Protein AF-A0A9P1D9M1-F1 (afdb_monomer_lite)

Radius of gyration: 28.75 Å; chains: 1; bounding box: 62×79×64 Å

Secondary structure (DSSP, 8-state):
-----------------------------------------------------HHHHHHHHHTT---B-SSTTTT--TTGGG-SSBSSS-HHHHHHHHHHHHHHHHHHHHHHHHHHHS------------

Sequence (130 aa):
MAIQMSPYLMSAFQAKSPAKDSAMDTLTEKSDNSGKTQQPISRGPQAEKLPLPGFVKRELHEQGRCEPCLFKYNAGCWYGDECRYCHLCTQEQVRRKQSRRFYQERALRKEKKLNQAQGPGIQSNFKVWL

Organism: NCBI:txid2562237

Structure (mmCIF, N/CA/C/O backbone):
data_AF-A0A9P1D9M1-F1
#
_entry.id   AF-A0A9P1D9M1-F1
#
loop_
_atom_site.group_PDB
_atom_site.id
_atom_site.type_symbol
_atom_site.label_atom_id
_atom_site.label_alt_id
_atom_site.label_comp_id
_atom_site.label_asym_id
_atom_site.label_entity_id
_atom_site.label_seq_id
_atom_site.pdbx_PDB_ins_code
_atom_site.Cartn_x
_atom_site.Cartn_y
_atom_site.Cartn_z
_atom_site.occupancy
_atom_site.B_iso_or_equiv
_atom_site.auth_seq_id
_atom_site.auth_comp_id
_atom_site.auth_asym_id
_atom_site.auth_atom_id
_atom_site.pdbx_PDB_model_num
ATOM 1 N N . MET A 1 1 ? -5.858 39.252 44.481 1.00 52.97 1 MET A N 1
ATOM 2 C CA . MET A 1 1 ? -5.950 37.852 44.947 1.00 52.97 1 MET A CA 1
ATOM 3 C C . MET A 1 1 ? -4.754 37.103 44.397 1.00 52.97 1 MET A C 1
ATOM 5 O O . MET A 1 1 ? -4.422 37.286 43.233 1.00 52.97 1 MET A O 1
ATOM 9 N N . ALA A 1 2 ? -4.045 36.413 45.282 1.00 45.06 2 ALA A N 1
ATOM 10 C CA . ALA A 1 2 ? -2.746 35.817 45.033 1.00 45.06 2 ALA A CA 1
ATOM 11 C C . ALA A 1 2 ? -2.806 34.595 44.101 1.00 45.06 2 ALA A C 1
ATOM 13 O O . ALA A 1 2 ? -3.786 33.859 44.061 1.00 45.06 2 ALA A O 1
ATOM 14 N N . ILE A 1 3 ? -1.695 34.450 43.384 1.00 52.41 3 ILE A N 1
ATOM 15 C CA . ILE A 1 3 ? -1.106 33.289 42.712 1.00 52.41 3 ILE A CA 1
ATOM 16 C C . ILE A 1 3 ? -1.607 31.933 43.233 1.00 52.41 3 ILE A C 1
ATOM 18 O O . ILE A 1 3 ? -1.498 31.668 44.426 1.00 52.41 3 ILE A O 1
ATOM 22 N N . GLN A 1 4 ? -1.971 31.032 42.315 1.00 51.97 4 GLN A N 1
ATOM 23 C CA . GLN A 1 4 ? -1.387 29.686 42.274 1.00 51.97 4 GLN A CA 1
ATOM 24 C C . GLN A 1 4 ? -1.566 29.050 40.889 1.00 51.97 4 GLN A C 1
ATOM 26 O O . GLN A 1 4 ? -2.656 28.699 40.451 1.00 51.97 4 GLN A O 1
ATOM 31 N N . MET A 1 5 ? -0.436 28.963 40.191 1.00 51.25 5 MET A N 1
ATOM 32 C CA . MET A 1 5 ? -0.191 28.048 39.084 1.00 51.25 5 MET A CA 1
ATOM 33 C C . MET A 1 5 ? -0.003 26.623 39.616 1.00 51.25 5 MET A C 1
ATOM 35 O O . MET A 1 5 ? 0.328 26.440 40.789 1.00 51.25 5 MET A O 1
ATOM 39 N N . SER A 1 6 ? 0.000 25.685 38.661 1.00 54.41 6 SER A N 1
ATOM 40 C CA . SER A 1 6 ? 0.779 24.433 38.647 1.00 54.41 6 SER A CA 1
ATOM 41 C C . SER A 1 6 ? -0.001 23.159 39.012 1.00 54.41 6 SER A C 1
ATOM 43 O O . SER A 1 6 ? -1.028 23.232 39.678 1.00 54.41 6 SER A O 1
ATOM 45 N N . PRO A 1 7 ? 0.524 21.953 38.725 1.00 58.22 7 PRO A N 1
ATOM 46 C CA . PRO A 1 7 ? 1.351 21.509 37.591 1.00 58.22 7 PRO A CA 1
ATOM 47 C C . PRO A 1 7 ? 0.871 20.140 37.069 1.00 58.22 7 PRO A C 1
ATOM 49 O O . PRO A 1 7 ? 0.897 19.155 37.805 1.00 58.22 7 PRO A O 1
ATOM 52 N N . TYR A 1 8 ? 0.576 19.997 35.776 1.00 55.47 8 TYR A N 1
ATOM 53 C CA . TYR A 1 8 ? 0.619 18.666 35.154 1.00 55.47 8 TYR A CA 1
ATOM 54 C C . TYR A 1 8 ? 2.039 18.414 34.635 1.00 55.47 8 TYR A C 1
ATOM 56 O O . TYR A 1 8 ? 2.321 18.529 33.444 1.00 55.47 8 TYR A O 1
ATOM 64 N N . LEU A 1 9 ? 2.962 18.148 35.561 1.00 60.88 9 LEU A N 1
ATOM 65 C CA . LEU A 1 9 ? 4.323 17.707 35.271 1.00 60.88 9 LEU A CA 1
ATOM 66 C C . LEU A 1 9 ? 4.697 16.537 36.188 1.00 60.88 9 LEU A C 1
ATOM 68 O O . LEU A 1 9 ? 4.743 16.679 37.401 1.00 60.88 9 LEU A O 1
ATOM 72 N N . MET A 1 10 ? 5.031 15.425 35.530 1.00 49.53 10 MET A N 1
ATOM 73 C CA . MET A 1 10 ? 6.156 14.531 35.830 1.00 49.53 10 MET A CA 1
ATOM 74 C C . MET A 1 10 ? 6.222 13.845 37.210 1.00 49.53 10 MET A C 1
ATOM 76 O O . MET A 1 10 ? 6.670 14.421 38.194 1.00 49.53 10 MET A O 1
ATOM 80 N N . SER A 1 11 ? 6.014 12.527 37.210 1.00 57.59 11 SER A N 1
ATOM 81 C CA . SER A 1 11 ? 6.828 11.577 37.990 1.00 57.59 11 SER A CA 1
ATOM 82 C C . SER A 1 11 ? 6.833 10.231 37.243 1.00 57.59 11 SER A C 1
ATOM 84 O O . SER A 1 11 ? 5.791 9.660 36.944 1.00 57.59 11 SER A O 1
ATOM 86 N N . ALA A 1 12 ? 7.925 9.872 36.570 1.00 56.00 12 ALA A N 1
ATOM 87 C CA . ALA A 1 12 ? 9.142 9.248 37.095 1.00 56.00 12 ALA A CA 1
ATOM 88 C C . ALA A 1 12 ? 8.931 7.789 37.549 1.00 56.00 12 ALA A C 1
ATOM 90 O O . ALA A 1 12 ? 8.367 7.508 38.599 1.00 56.00 12 ALA A O 1
ATOM 91 N N . PHE A 1 13 ? 9.414 6.884 36.689 1.00 48.38 13 PHE A N 1
ATOM 92 C CA . PHE A 1 13 ? 10.115 5.634 36.989 1.00 48.38 13 PHE A CA 1
ATOM 93 C C . PHE A 1 13 ? 10.320 5.294 38.473 1.00 48.38 13 PHE A C 1
ATOM 95 O O . PHE A 1 13 ? 11.058 6.001 39.141 1.00 48.38 13 PHE A O 1
ATOM 102 N N . GLN A 1 14 ? 9.900 4.100 38.905 1.00 56.66 14 GLN A N 1
ATOM 103 C CA . GLN A 1 14 ? 10.750 3.264 39.762 1.00 56.66 14 GLN A CA 1
ATOM 104 C C . GLN A 1 14 ? 10.408 1.773 39.608 1.00 56.66 14 GLN A C 1
ATOM 106 O O . GLN A 1 14 ? 9.258 1.353 39.692 1.00 56.66 14 GLN A O 1
ATOM 111 N N . ALA A 1 15 ? 11.450 0.990 39.341 1.00 53.78 15 ALA A N 1
ATOM 112 C CA . ALA A 1 15 ? 11.434 -0.442 39.089 1.00 53.78 15 ALA A CA 1
ATOM 113 C C . ALA A 1 15 ? 11.313 -1.277 40.375 1.00 53.78 15 ALA A C 1
ATOM 115 O O . ALA A 1 15 ? 11.883 -0.914 41.405 1.00 53.78 15 ALA A O 1
ATOM 116 N N . LYS A 1 16 ? 10.713 -2.471 40.273 1.00 54.16 16 LYS A N 1
ATOM 117 C CA . LYS A 1 16 ? 11.057 -3.600 41.150 1.00 54.16 16 LYS A CA 1
ATOM 118 C C . LYS A 1 16 ? 10.757 -4.949 40.482 1.00 54.16 16 LYS A C 1
ATOM 120 O O . LYS A 1 16 ? 9.603 -5.324 40.317 1.00 54.16 16 LYS A O 1
ATOM 125 N N . SER A 1 17 ? 11.820 -5.674 40.138 1.00 51.38 17 SER A N 1
ATOM 126 C CA . SER A 1 17 ? 11.810 -7.129 39.914 1.00 51.38 17 SER A CA 1
ATOM 127 C C . SER A 1 17 ? 11.993 -7.868 41.248 1.00 51.38 17 SER A C 1
ATOM 129 O O . SER A 1 17 ? 12.646 -7.334 42.151 1.00 51.38 17 SER A O 1
ATOM 131 N N . PRO A 1 18 ? 11.456 -9.092 41.374 1.00 55.06 18 PRO A N 1
ATOM 132 C CA . PRO A 1 18 ? 12.305 -10.279 41.600 1.00 55.06 18 PRO A CA 1
ATOM 133 C C . PRO A 1 18 ? 11.847 -11.479 40.733 1.00 55.06 18 PRO A C 1
ATOM 135 O O . PRO A 1 18 ? 10.661 -11.679 40.513 1.00 55.06 18 PRO A O 1
ATOM 138 N N . ALA A 1 19 ? 12.743 -12.116 39.973 1.00 50.72 19 ALA A N 1
ATOM 139 C CA . ALA A 1 19 ? 13.514 -13.324 40.312 1.00 50.72 19 ALA A CA 1
ATOM 140 C C . ALA A 1 19 ? 12.645 -14.597 40.502 1.00 50.72 19 ALA A C 1
ATOM 142 O O . ALA A 1 19 ? 11.927 -14.693 41.482 1.00 50.72 19 ALA A O 1
ATOM 143 N N . LYS A 1 20 ? 12.506 -15.438 39.461 1.00 51.19 20 LYS A N 1
ATOM 144 C CA . LYS A 1 20 ? 13.125 -16.776 39.253 1.00 51.19 20 LYS A CA 1
ATOM 145 C C . LYS A 1 20 ? 12.905 -17.788 40.387 1.00 51.19 20 LYS A C 1
ATOM 147 O O . LYS A 1 20 ? 13.638 -17.734 41.358 1.00 51.19 20 LYS A O 1
ATOM 152 N N . ASP A 1 21 ? 12.035 -18.768 40.134 1.00 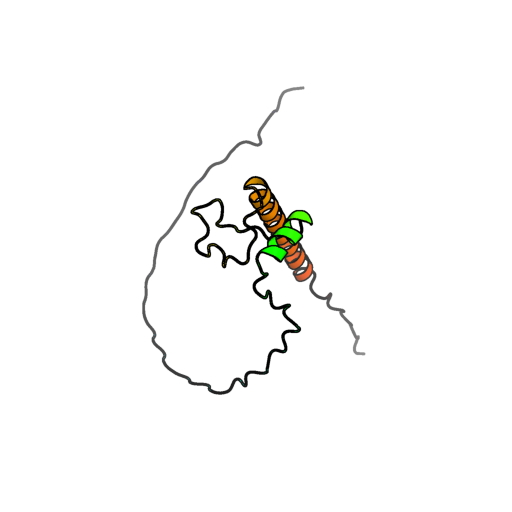51.56 21 ASP A N 1
ATOM 153 C CA . ASP A 1 21 ? 12.140 -20.121 40.687 1.00 51.56 21 ASP A CA 1
ATOM 154 C C . ASP A 1 21 ? 11.856 -21.154 39.587 1.00 51.56 21 ASP A C 1
ATOM 156 O O . ASP A 1 21 ? 10.928 -21.017 38.787 1.00 51.56 21 ASP A O 1
ATOM 160 N N . SER A 1 22 ? 12.730 -22.155 39.545 1.00 45.50 22 SER A N 1
ATOM 161 C CA . SER A 1 22 ? 12.795 -23.266 38.600 1.00 45.50 22 SER A CA 1
ATOM 162 C C . SER A 1 22 ? 12.387 -24.560 39.307 1.00 45.50 22 SER A C 1
ATOM 164 O O . SER A 1 22 ? 12.905 -24.826 40.386 1.00 45.50 22 SER A O 1
ATOM 166 N N . ALA A 1 23 ? 11.549 -25.384 38.675 1.00 50.94 23 ALA A N 1
ATOM 167 C CA . ALA A 1 23 ? 11.430 -26.845 38.856 1.00 50.94 23 ALA A CA 1
ATOM 168 C C . ALA A 1 23 ? 10.435 -27.333 37.780 1.00 50.94 23 ALA A C 1
ATOM 170 O O . ALA A 1 23 ? 9.305 -26.858 37.746 1.00 50.94 23 ALA A O 1
ATOM 171 N N . MET A 1 24 ? 10.853 -27.961 36.680 1.00 43.59 24 MET A N 1
ATOM 172 C CA . MET A 1 24 ? 11.328 -29.340 36.461 1.00 43.59 24 MET A CA 1
ATOM 173 C C . MET A 1 24 ? 10.240 -30.428 36.581 1.00 43.59 24 MET A C 1
ATOM 175 O O . MET A 1 24 ? 9.666 -30.644 37.642 1.00 43.59 24 MET A O 1
ATOM 179 N N . ASP A 1 25 ? 10.031 -31.072 35.427 1.00 48.47 25 ASP A N 1
ATOM 180 C CA . ASP A 1 25 ? 9.513 -32.408 35.116 1.00 48.47 25 ASP A CA 1
ATOM 181 C C . ASP A 1 25 ? 8.129 -32.860 35.590 1.00 48.47 25 ASP A C 1
ATOM 183 O O . ASP A 1 25 ? 7.926 -33.241 36.735 1.00 48.47 25 ASP A O 1
ATOM 187 N N . THR A 1 26 ? 7.224 -33.063 34.621 1.00 45.28 26 THR A N 1
ATOM 188 C CA . THR A 1 26 ? 6.538 -34.361 34.493 1.00 45.28 26 THR A CA 1
ATOM 189 C C . THR A 1 26 ? 6.158 -34.623 33.033 1.00 45.28 26 THR A C 1
ATOM 191 O O . THR A 1 26 ? 5.232 -34.028 32.482 1.00 45.28 26 THR A O 1
ATOM 194 N N . LEU A 1 27 ? 6.880 -35.557 32.414 1.00 52.75 27 LEU A N 1
ATOM 195 C CA . LEU A 1 27 ? 6.444 -36.303 31.239 1.00 52.75 27 LEU A CA 1
ATOM 196 C C . LEU A 1 27 ? 5.190 -37.107 31.602 1.00 52.75 27 LEU A C 1
ATOM 198 O O . LEU A 1 27 ? 5.240 -37.971 32.472 1.00 52.75 27 LEU A O 1
ATOM 202 N N . THR A 1 28 ? 4.081 -36.865 30.909 1.00 51.88 28 THR A N 1
ATOM 203 C CA . THR A 1 28 ? 3.016 -37.865 30.765 1.00 51.88 28 THR A CA 1
ATOM 204 C C . THR A 1 28 ? 2.701 -38.031 29.288 1.00 51.88 28 THR A C 1
ATOM 206 O O . THR A 1 28 ? 2.149 -37.159 28.621 1.00 51.88 28 THR A O 1
ATOM 209 N N . GLU A 1 29 ? 3.154 -39.169 28.776 1.00 46.91 29 GLU A N 1
ATOM 210 C CA . GLU A 1 29 ? 2.838 -39.697 27.463 1.00 46.91 29 GLU A CA 1
ATOM 211 C C . GLU A 1 29 ? 1.404 -40.250 27.405 1.00 46.91 29 GLU A C 1
ATOM 213 O O . GLU A 1 29 ? 0.924 -40.876 28.347 1.00 46.91 29 GLU A O 1
ATOM 218 N N . LYS A 1 30 ? 0.836 -40.122 26.198 1.00 51.00 30 LYS A N 1
ATOM 219 C CA . LYS A 1 30 ? -0.181 -40.967 25.544 1.00 51.00 30 LYS A CA 1
ATOM 220 C C . LYS A 1 30 ? -1.640 -40.846 25.990 1.00 51.00 30 LYS A C 1
ATOM 222 O O . LYS A 1 30 ? -2.079 -41.421 26.977 1.00 51.00 30 LYS A O 1
ATOM 227 N N . SER A 1 31 ? -2.441 -40.303 25.073 1.00 56.41 31 SER A N 1
ATOM 228 C CA . SER A 1 31 ? -3.618 -41.034 24.600 1.00 56.41 31 SER A CA 1
ATOM 229 C C . SER A 1 31 ? -3.957 -40.620 23.169 1.00 56.41 31 SER A C 1
ATOM 231 O O . SER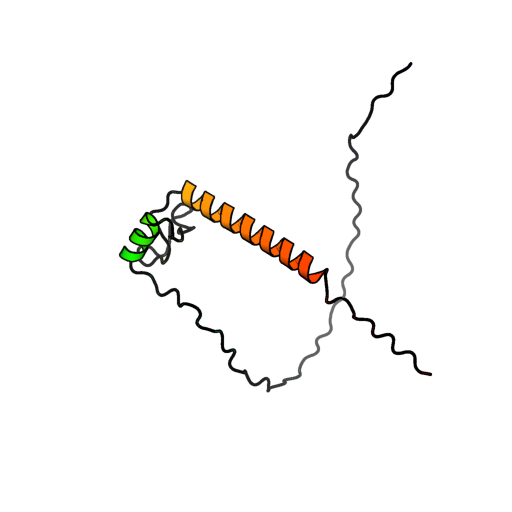 A 1 31 ? -4.360 -39.487 22.899 1.00 56.41 31 SER A O 1
ATOM 233 N N . ASP A 1 32 ? -3.748 -41.565 22.259 1.00 57.03 32 ASP A N 1
ATOM 234 C CA . ASP A 1 32 ? -4.282 -41.571 20.909 1.00 57.03 32 ASP A CA 1
ATOM 235 C C . ASP A 1 32 ? -5.812 -41.542 20.964 1.00 57.03 32 ASP A C 1
ATOM 237 O O . ASP A 1 32 ? -6.446 -42.468 21.468 1.00 57.03 32 ASP A O 1
ATOM 241 N N . ASN A 1 33 ? -6.425 -40.502 20.401 1.00 57.06 33 ASN A N 1
ATOM 242 C CA . ASN A 1 33 ? -7.832 -40.560 20.024 1.00 57.06 33 ASN A CA 1
ATOM 243 C C . ASN A 1 33 ? -7.981 -40.173 18.553 1.00 57.06 33 ASN A C 1
ATOM 245 O O . ASN A 1 33 ? -8.175 -39.013 18.177 1.00 57.06 33 ASN A O 1
ATOM 249 N N . SER A 1 34 ? -7.835 -41.211 17.732 1.00 55.59 34 SER A N 1
ATOM 250 C CA . SER A 1 34 ? -8.358 -41.281 16.376 1.00 55.59 34 SER A CA 1
ATOM 251 C C . SER A 1 34 ? -9.868 -41.071 16.396 1.00 55.59 34 SER A C 1
ATOM 253 O O . SER A 1 34 ? -10.585 -41.819 17.050 1.00 55.59 34 SER A O 1
ATOM 255 N N . GLY A 1 35 ? -10.355 -40.112 15.608 1.00 52.25 35 GLY A N 1
ATOM 256 C CA . GLY A 1 35 ? -11.784 -40.016 15.306 1.00 52.25 35 GLY A CA 1
ATOM 257 C C . GLY A 1 35 ? -12.389 -38.628 15.445 1.00 52.25 35 GLY A C 1
ATOM 258 O O . GLY A 1 35 ? -13.448 -38.476 16.046 1.00 52.25 35 GLY A O 1
ATOM 259 N N . LYS A 1 36 ? -11.782 -37.601 14.840 1.00 45.69 36 LYS A N 1
ATOM 260 C CA . LYS A 1 36 ? -12.551 -36.416 14.440 1.00 45.69 36 LYS A CA 1
ATOM 261 C C . LYS A 1 36 ? -12.660 -36.402 12.928 1.00 45.69 36 LYS A C 1
ATOM 263 O O . LYS A 1 36 ? -11.830 -35.829 12.228 1.00 45.69 36 LYS A O 1
ATOM 268 N N . THR A 1 37 ? -13.687 -37.113 12.463 1.00 41.66 37 THR A N 1
ATOM 269 C CA . THR A 1 37 ? -14.303 -36.994 11.144 1.00 41.66 37 THR A CA 1
ATOM 270 C C . THR A 1 37 ? -14.215 -35.547 10.692 1.00 41.66 37 THR A C 1
ATOM 272 O O . THR A 1 37 ? -14.864 -34.661 11.252 1.00 41.66 37 THR A O 1
ATOM 275 N N . GLN A 1 38 ? -13.343 -35.311 9.717 1.00 56.00 38 GLN A N 1
ATOM 276 C CA . GLN A 1 38 ? -13.206 -34.026 9.064 1.00 56.00 38 GLN A CA 1
ATOM 277 C C . GLN A 1 38 ? -14.501 -33.800 8.289 1.00 56.00 38 GLN A C 1
ATOM 279 O O . GLN A 1 38 ? -14.674 -34.279 7.172 1.00 56.00 38 GLN A O 1
ATOM 284 N N . GLN A 1 39 ? -15.450 -33.118 8.924 1.00 51.31 39 GLN A N 1
ATOM 285 C CA . GLN A 1 39 ? -16.562 -32.517 8.209 1.00 51.31 39 GLN A CA 1
ATOM 286 C C . GLN A 1 39 ? -15.965 -31.605 7.126 1.00 51.31 39 GLN A C 1
ATOM 288 O O . GLN A 1 39 ? -15.082 -30.796 7.440 1.00 51.31 39 GLN A O 1
ATOM 293 N N . PRO A 1 40 ? -16.401 -31.717 5.862 1.00 48.09 40 PRO A N 1
ATOM 294 C CA . PRO A 1 40 ? -15.951 -30.819 4.819 1.00 48.09 40 PRO A CA 1
ATOM 295 C C . PRO A 1 40 ? -16.453 -29.421 5.175 1.00 48.09 40 PRO A C 1
ATOM 297 O O . PRO A 1 40 ? -17.646 -29.129 5.122 1.00 48.09 40 PRO A O 1
ATOM 300 N N . ILE A 1 41 ? -15.529 -28.554 5.584 1.00 54.94 41 ILE A N 1
ATOM 301 C CA . ILE A 1 41 ? -15.792 -27.132 5.768 1.00 54.94 41 ILE A CA 1
ATOM 302 C C . ILE A 1 41 ? -16.066 -26.592 4.366 1.00 54.94 41 ILE A C 1
ATOM 304 O O . ILE A 1 41 ? -15.131 -26.284 3.625 1.00 54.94 41 ILE A O 1
ATOM 308 N N . SER A 1 42 ? -17.342 -26.503 3.994 1.00 55.34 42 SER A N 1
ATOM 309 C CA . SER A 1 42 ? -17.816 -25.803 2.805 1.00 55.34 42 SER A CA 1
ATOM 310 C C . SER A 1 42 ? -17.524 -24.313 2.979 1.00 55.34 42 SER A C 1
ATOM 312 O O . SER A 1 42 ? -18.383 -23.511 3.350 1.00 55.34 42 SER A O 1
ATOM 314 N N . ARG A 1 43 ? -16.262 -23.933 2.772 1.00 56.75 43 ARG A N 1
ATOM 315 C CA . ARG A 1 43 ? -15.884 -22.544 2.554 1.00 56.75 43 ARG A CA 1
ATOM 316 C C . ARG A 1 43 ? -16.549 -22.184 1.232 1.00 56.75 43 ARG A C 1
ATOM 318 O O . ARG A 1 43 ? -16.206 -22.768 0.208 1.00 56.75 43 ARG A O 1
ATOM 325 N N . GLY A 1 44 ? -17.529 -21.279 1.282 1.00 55.72 44 GLY A N 1
ATOM 326 C CA . GLY A 1 44 ? -18.120 -20.681 0.083 1.00 55.72 44 GLY A CA 1
ATOM 327 C C . GLY A 1 44 ? -17.028 -20.186 -0.873 1.00 55.72 44 GLY A C 1
ATOM 328 O O . GLY A 1 44 ? -15.878 -20.077 -0.438 1.00 55.72 44 GLY A O 1
ATOM 329 N N . PRO A 1 45 ? -17.356 -19.903 -2.147 1.00 51.38 45 PRO A N 1
ATOM 330 C CA . PRO A 1 45 ? -16.375 -19.688 -3.204 1.00 51.38 45 PRO A CA 1
ATOM 331 C C . PRO A 1 45 ? -15.360 -18.633 -2.764 1.00 51.38 45 PRO A C 1
ATOM 333 O O . PRO A 1 45 ? -15.616 -17.429 -2.790 1.00 51.38 45 PRO A O 1
ATOM 336 N N . GLN A 1 46 ? -14.201 -19.104 -2.302 1.00 51.44 46 GLN A N 1
ATOM 337 C CA . GLN A 1 46 ? -13.020 -18.282 -2.167 1.00 51.44 46 GLN A CA 1
ATOM 338 C C . GLN A 1 46 ? -12.732 -17.930 -3.611 1.00 51.44 46 GLN A C 1
ATOM 340 O O . GLN A 1 46 ? -12.393 -18.826 -4.376 1.00 51.44 46 GLN A O 1
ATOM 345 N N . ALA A 1 47 ? -12.992 -16.685 -4.012 1.00 61.16 47 ALA A N 1
ATOM 346 C CA . ALA A 1 47 ? -12.614 -16.215 -5.330 1.00 61.16 47 ALA A CA 1
ATOM 347 C C . ALA A 1 47 ? -11.123 -16.516 -5.465 1.00 61.16 47 ALA A C 1
ATOM 349 O O . ALA A 1 47 ? -10.294 -15.849 -4.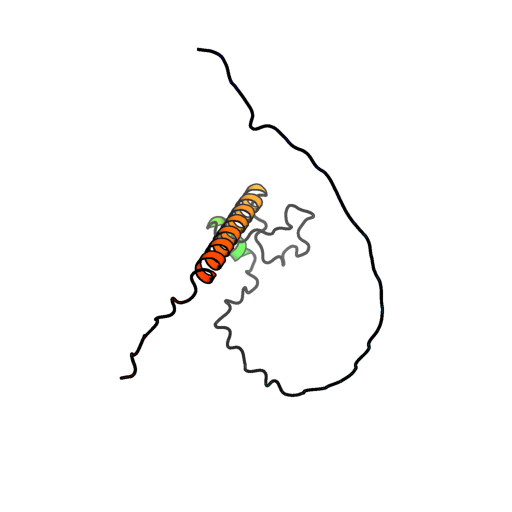836 1.00 61.16 47 ALA A O 1
ATOM 350 N N . GLU A 1 48 ? -10.801 -17.601 -6.168 1.00 52.81 48 GLU A N 1
ATOM 351 C CA . GLU A 1 48 ? -9.435 -18.034 -6.342 1.00 52.81 48 GLU A CA 1
ATOM 352 C C . GLU A 1 48 ? -8.743 -16.852 -6.999 1.00 52.81 48 GLU A C 1
ATOM 354 O O . GLU A 1 48 ? -9.102 -16.433 -8.102 1.00 52.81 48 GLU A O 1
ATOM 359 N N . LYS A 1 49 ? -7.795 -16.239 -6.281 1.00 57.69 49 LYS A N 1
ATOM 360 C CA . LYS A 1 49 ? -6.877 -15.257 -6.857 1.00 57.69 49 LYS A CA 1
ATOM 361 C C . LYS A 1 49 ? -5.959 -16.031 -7.803 1.00 57.69 49 LYS A C 1
ATOM 363 O O . LYS A 1 49 ? -4.788 -16.269 -7.495 1.00 57.69 49 LYS A O 1
ATOM 368 N N . LEU A 1 50 ? -6.527 -16.472 -8.923 1.00 55.28 50 LEU A N 1
ATOM 369 C CA . LEU A 1 50 ? -5.813 -16.999 -10.067 1.00 55.28 50 LEU A CA 1
ATOM 370 C C . LEU A 1 50 ? -4.753 -15.956 -10.439 1.00 55.28 50 LEU A C 1
ATOM 372 O O . LEU A 1 50 ? -5.030 -14.752 -10.354 1.00 55.28 50 LEU A O 1
ATOM 376 N N . PRO A 1 51 ? -3.518 -16.382 -10.753 1.00 55.75 51 PRO A N 1
ATOM 377 C CA . PRO A 1 51 ? -2.439 -15.468 -11.086 1.00 55.75 51 PRO A CA 1
ATOM 378 C C . PRO A 1 51 ? -2.888 -14.610 -12.263 1.00 55.75 51 PRO A C 1
ATOM 380 O O . PRO A 1 51 ? -3.026 -15.087 -13.385 1.00 55.75 51 PRO A O 1
ATOM 383 N N . LEU A 1 52 ? -3.176 -13.342 -11.975 1.00 61.69 52 LEU A N 1
ATOM 384 C CA . LEU A 1 52 ? -3.645 -12.415 -12.983 1.00 61.69 52 LEU A CA 1
ATOM 385 C C . LEU A 1 52 ? -2.513 -12.235 -13.999 1.00 61.69 52 LEU A C 1
ATOM 387 O O . LEU A 1 52 ? -1.415 -11.821 -13.600 1.00 61.69 52 LEU A O 1
ATOM 391 N N . PRO A 1 53 ? -2.734 -12.555 -15.284 1.00 68.25 53 PRO A N 1
ATOM 392 C CA . PRO A 1 53 ? -1.720 -12.335 -16.300 1.00 68.25 53 PRO A CA 1
ATOM 393 C C . PRO A 1 53 ? -1.341 -10.847 -16.340 1.00 68.25 53 PRO A C 1
ATOM 395 O O . PRO A 1 53 ? -2.117 -9.976 -15.936 1.00 68.25 53 PRO 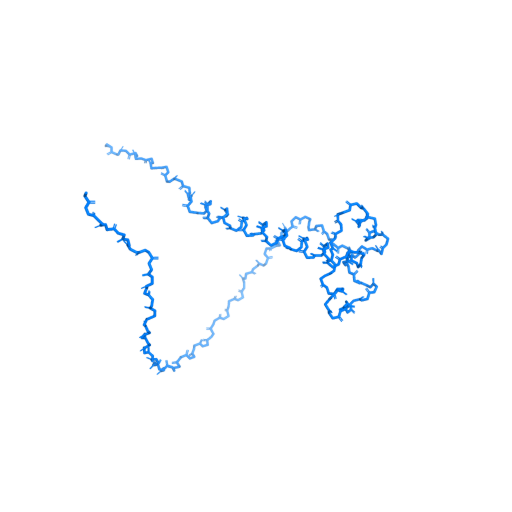A O 1
ATOM 398 N N . GLY A 1 54 ? -0.112 -10.541 -16.771 1.00 70.88 54 GLY A N 1
ATOM 399 C CA . GLY A 1 54 ? 0.486 -9.203 -16.640 1.00 70.88 54 GLY A CA 1
ATOM 400 C C . GLY A 1 54 ? -0.393 -8.049 -17.144 1.00 70.88 54 GLY A C 1
ATOM 401 O O . GLY A 1 54 ? -0.397 -6.980 -16.533 1.00 70.88 54 GLY A O 1
ATOM 402 N N . PHE A 1 55 ? -1.196 -8.283 -18.189 1.00 71.62 55 PHE A N 1
ATOM 403 C CA . PHE A 1 55 ? -2.135 -7.301 -18.741 1.00 71.62 55 PHE A CA 1
ATOM 404 C C . PHE A 1 55 ? -3.234 -6.890 -17.748 1.00 71.62 55 PHE A C 1
ATOM 406 O O . PHE A 1 55 ? -3.498 -5.700 -17.589 1.00 71.62 55 PHE A O 1
ATOM 413 N N . VAL A 1 56 ? -3.790 -7.833 -16.981 1.00 82.00 56 VAL A N 1
ATOM 414 C CA . VAL A 1 56 ? -4.829 -7.533 -15.980 1.00 82.00 56 VAL A CA 1
ATOM 415 C C . VAL A 1 56 ? -4.258 -6.697 -14.832 1.00 82.00 56 VAL A C 1
ATOM 417 O O . VAL A 1 56 ? -4.944 -5.844 -14.270 1.00 82.00 56 VAL A O 1
ATOM 420 N N . LYS A 1 57 ? -2.973 -6.879 -14.491 1.00 84.56 57 LYS A N 1
ATOM 421 C CA . LYS A 1 57 ? -2.299 -6.052 -13.471 1.00 84.56 57 LYS A CA 1
ATOM 422 C C . LYS A 1 57 ? -2.234 -4.583 -13.900 1.00 84.56 57 LYS A C 1
ATOM 424 O O . LYS A 1 57 ? -2.403 -3.705 -13.052 1.00 84.56 57 LYS A O 1
ATOM 429 N N . ARG A 1 58 ? -1.981 -4.326 -15.192 1.00 87.56 58 ARG A N 1
ATOM 430 C CA . ARG A 1 58 ? -1.945 -2.977 -15.773 1.00 87.56 58 ARG A CA 1
ATOM 431 C C . ARG A 1 58 ? -3.329 -2.343 -15.782 1.00 87.56 58 ARG A C 1
ATOM 433 O O . ARG A 1 58 ? -3.479 -1.254 -15.245 1.00 87.56 58 ARG A O 1
ATOM 440 N N . GLU A 1 59 ? -4.331 -3.055 -16.279 1.00 91.44 59 GLU A N 1
ATOM 441 C CA . GLU A 1 59 ? -5.707 -2.556 -16.316 1.00 91.44 59 GLU A CA 1
ATOM 442 C C . GLU A 1 59 ? -6.225 -2.212 -14.906 1.00 91.44 59 GLU A C 1
ATOM 444 O O . GLU A 1 59 ? -6.719 -1.115 -14.651 1.00 91.44 59 GLU A O 1
ATOM 449 N N . LEU A 1 60 ? -6.013 -3.100 -13.928 1.00 91.50 60 LEU A N 1
ATOM 450 C CA . LEU A 1 60 ? -6.353 -2.820 -12.529 1.00 91.50 60 LEU A CA 1
ATOM 451 C C . LEU A 1 60 ? -5.561 -1.640 -11.955 1.00 91.50 60 LEU A C 1
ATOM 453 O O . LEU A 1 60 ? -6.033 -0.976 -11.029 1.00 91.50 60 LEU A O 1
ATOM 457 N N . HIS A 1 61 ? -4.336 -1.406 -12.426 1.00 94.56 61 HIS A N 1
ATOM 458 C CA . HIS A 1 61 ? -3.540 -0.263 -11.998 1.00 94.56 61 HIS A CA 1
ATOM 459 C C . HIS A 1 61 ? -4.126 1.046 -12.516 1.00 94.56 61 HIS A C 1
ATOM 461 O O . HIS A 1 61 ? -4.340 1.949 -11.709 1.00 94.56 61 HIS A O 1
ATOM 467 N N . GLU A 1 62 ? -4.463 1.104 -13.801 1.00 93.62 62 GLU A N 1
ATOM 468 C CA . GLU A 1 62 ? -5.127 2.247 -14.437 1.00 93.62 62 GLU A CA 1
ATOM 469 C C . GLU A 1 62 ? -6.483 2.543 -13.776 1.00 93.62 62 GLU A C 1
ATOM 471 O O . GLU A 1 62 ? -6.795 3.692 -13.477 1.00 93.62 62 GLU A O 1
ATOM 476 N N . GLN A 1 63 ? -7.234 1.502 -13.403 1.00 94.31 63 GLN A N 1
ATOM 477 C CA . GLN A 1 63 ? -8.483 1.625 -12.639 1.00 94.31 63 GLN A CA 1
ATOM 478 C C . GLN A 1 63 ? -8.275 1.975 -11.150 1.00 94.31 63 GLN A C 1
ATOM 480 O O . GLN A 1 63 ? -9.239 2.113 -10.397 1.00 94.31 63 GLN A O 1
ATOM 485 N N . GLY A 1 64 ? -7.033 2.023 -10.655 1.00 91.75 64 GLY A N 1
ATOM 486 C CA . GLY A 1 64 ? -6.711 2.227 -9.236 1.00 91.75 64 GLY A CA 1
ATOM 487 C C . GLY A 1 64 ? -7.039 1.040 -8.311 1.00 91.75 64 GLY A C 1
ATOM 488 O O . GLY A 1 64 ? -6.706 1.072 -7.118 1.00 91.75 64 GLY A O 1
ATOM 489 N N . ARG A 1 65 ? -7.614 -0.041 -8.847 1.00 91.19 65 ARG A N 1
ATOM 490 C CA . ARG A 1 65 ? -8.046 -1.262 -8.139 1.00 91.19 65 ARG A CA 1
ATOM 491 C C . ARG A 1 65 ? -6.931 -2.286 -7.912 1.00 91.19 65 ARG A C 1
ATOM 493 O O . ARG A 1 65 ? -7.158 -3.310 -7.275 1.00 91.19 65 ARG A O 1
ATOM 500 N N . CYS A 1 66 ? -5.724 -2.016 -8.395 1.00 93.44 66 CYS A N 1
ATOM 501 C CA . CYS A 1 66 ? -4.578 -2.903 -8.230 1.00 93.44 66 CYS A CA 1
ATOM 502 C C . CYS A 1 66 ? -4.184 -3.148 -6.764 1.00 93.44 66 CYS A C 1
ATOM 504 O O . CYS A 1 66 ? -4.318 -2.278 -5.891 1.00 93.44 66 CYS A O 1
ATOM 506 N N . GLU A 1 67 ? -3.585 -4.314 -6.524 1.00 92.31 67 GLU A N 1
ATOM 507 C CA . GLU A 1 67 ? -2.875 -4.626 -5.285 1.00 92.31 67 GLU A CA 1
ATOM 508 C C . GLU A 1 67 ? -1.366 -4.438 -5.497 1.00 92.31 67 GLU A C 1
ATOM 510 O O . GLU A 1 67 ? -0.784 -5.165 -6.302 1.00 92.31 67 GLU A O 1
ATOM 515 N N . PRO A 1 68 ? -0.721 -3.459 -4.837 1.00 94.06 68 PRO A N 1
ATOM 516 C CA . PRO A 1 68 ? 0.702 -3.195 -5.029 1.00 94.06 68 PRO A CA 1
ATOM 517 C C . PRO A 1 68 ? 1.574 -4.330 -4.485 1.00 94.06 68 PRO A C 1
ATOM 519 O O . PRO A 1 68 ? 1.279 -4.903 -3.436 1.00 94.06 68 PRO A O 1
ATOM 522 N N . CYS A 1 69 ? 2.685 -4.609 -5.164 1.00 93.62 69 CYS A N 1
ATOM 523 C CA . CYS A 1 69 ? 3.723 -5.492 -4.645 1.00 93.62 69 CYS A CA 1
ATOM 524 C C . CYS A 1 69 ? 4.478 -4.793 -3.516 1.00 93.62 69 CYS A C 1
ATOM 526 O O . CYS A 1 69 ? 5.050 -3.722 -3.721 1.00 93.62 69 CYS A O 1
ATOM 528 N N . LEU A 1 70 ? 4.530 -5.418 -2.340 1.00 92.31 70 LEU A N 1
ATOM 529 C CA . LEU A 1 70 ? 5.245 -4.856 -1.193 1.00 92.31 70 LEU A CA 1
ATOM 530 C C . LEU A 1 70 ? 6.766 -4.875 -1.384 1.00 92.31 70 LEU A C 1
ATOM 532 O O . LEU A 1 70 ? 7.464 -4.042 -0.822 1.00 92.31 70 LEU A O 1
ATOM 536 N N . PHE A 1 71 ? 7.283 -5.810 -2.182 1.00 93.12 71 PHE A N 1
ATOM 537 C CA . PHE A 1 71 ? 8.723 -6.040 -2.307 1.00 93.12 71 PHE A CA 1
ATOM 538 C C . PHE A 1 71 ? 9.383 -5.236 -3.433 1.00 93.12 71 PHE A C 1
ATOM 540 O O . PHE A 1 71 ? 10.602 -5.096 -3.434 1.00 93.12 71 PHE A O 1
ATOM 547 N N . LYS A 1 72 ? 8.601 -4.644 -4.351 1.00 92.44 72 LYS A N 1
ATOM 548 C CA . LYS A 1 72 ? 9.115 -3.895 -5.514 1.00 92.44 72 LYS A CA 1
ATOM 549 C C . LYS A 1 72 ? 10.110 -2.789 -5.140 1.00 92.44 72 LYS A C 1
ATOM 551 O O . LYS A 1 72 ? 11.090 -2.623 -5.855 1.00 92.44 72 LYS A O 1
ATOM 556 N N . TYR A 1 73 ? 9.856 -2.063 -4.048 1.00 91.88 73 TYR A N 1
ATOM 557 C CA . TYR A 1 73 ? 10.667 -0.921 -3.591 1.00 91.88 73 TYR A CA 1
ATOM 558 C C . TYR A 1 73 ? 11.508 -1.206 -2.342 1.00 91.88 73 TYR A C 1
ATOM 560 O O . TYR A 1 73 ? 12.136 -0.291 -1.822 1.00 91.88 73 TYR A O 1
ATOM 568 N N . ASN A 1 74 ? 11.493 -2.446 -1.845 1.00 87.81 74 ASN A N 1
ATOM 569 C CA . ASN A 1 74 ? 12.324 -2.850 -0.714 1.00 87.81 74 ASN A CA 1
ATOM 570 C C . ASN A 1 74 ? 13.655 -3.396 -1.254 1.00 87.81 74 ASN A C 1
ATOM 572 O O . ASN A 1 74 ? 14.486 -2.634 -1.727 1.00 87.81 74 ASN A O 1
ATOM 576 N N . ALA A 1 75 ? 13.831 -4.718 -1.263 1.00 90.00 75 ALA A N 1
ATOM 577 C CA . ALA A 1 75 ? 15.003 -5.387 -1.835 1.00 90.00 75 ALA A CA 1
ATOM 578 C C . ALA A 1 75 ? 14.796 -5.839 -3.298 1.00 90.00 75 ALA A C 1
ATOM 580 O O . ALA A 1 75 ? 15.629 -6.550 -3.852 1.00 90.00 75 ALA A O 1
ATOM 581 N N . GLY A 1 76 ? 13.670 -5.466 -3.914 1.00 90.88 76 GLY A N 1
ATOM 582 C CA . GLY A 1 76 ? 13.219 -6.013 -5.193 1.00 90.88 76 GLY A CA 1
ATOM 583 C C . GLY A 1 76 ? 12.308 -7.232 -5.017 1.00 90.88 76 GLY A C 1
ATOM 584 O O . GLY A 1 76 ? 12.293 -7.894 -3.980 1.00 90.88 76 GLY A O 1
ATOM 585 N N . CYS A 1 77 ? 11.483 -7.508 -6.030 1.00 93.88 77 CYS A N 1
ATOM 586 C CA . CYS A 1 77 ? 10.556 -8.636 -5.997 1.00 93.88 77 CYS A CA 1
ATOM 587 C C . CYS A 1 77 ? 11.226 -9.916 -6.504 1.00 93.88 77 CYS A C 1
ATOM 589 O O . CYS A 1 77 ? 11.634 -9.972 -7.660 1.00 93.88 77 CYS A O 1
ATOM 591 N N . TRP A 1 78 ? 11.258 -10.960 -5.675 1.00 93.19 78 TRP A N 1
ATOM 592 C CA . TRP A 1 78 ? 11.858 -12.254 -6.029 1.00 93.19 78 TRP A CA 1
ATOM 593 C C . TRP A 1 78 ? 11.057 -13.056 -7.058 1.00 93.19 78 TRP A C 1
ATOM 595 O O . TRP A 1 78 ? 11.614 -13.913 -7.727 1.00 93.19 78 TRP A O 1
ATOM 605 N N . TYR A 1 79 ? 9.765 -12.759 -7.214 1.00 89.06 79 TYR A N 1
ATOM 606 C CA . TYR A 1 79 ? 8.900 -13.440 -8.181 1.00 89.06 79 TYR A CA 1
ATOM 607 C C . TYR A 1 79 ? 9.045 -12.903 -9.613 1.00 89.06 79 TYR A C 1
ATOM 609 O O . TYR A 1 79 ? 8.421 -13.446 -10.516 1.00 89.06 79 TYR A O 1
ATOM 617 N N . GLY A 1 80 ? 9.794 -11.813 -9.830 1.00 86.31 80 GLY A N 1
ATOM 618 C CA . GLY A 1 80 ? 9.976 -11.229 -11.163 1.00 86.31 80 GLY A CA 1
ATOM 619 C C . GLY A 1 80 ? 8.648 -11.007 -11.900 1.00 86.31 80 GLY A C 1
ATOM 620 O O . GLY A 1 80 ? 7.730 -10.369 -11.368 1.00 86.31 80 GLY A O 1
ATOM 621 N N . ASP A 1 81 ? 8.539 -11.568 -13.103 1.00 83.31 81 ASP A N 1
ATOM 622 C CA . ASP A 1 81 ? 7.350 -11.478 -13.963 1.00 83.31 81 ASP A CA 1
ATOM 623 C C . ASP A 1 81 ? 6.176 -12.350 -13.481 1.00 83.31 81 ASP A C 1
ATOM 625 O O . ASP A 1 81 ? 5.004 -12.019 -13.710 1.00 83.31 81 ASP A O 1
ATOM 629 N N . GLU A 1 82 ? 6.468 -13.399 -12.708 1.00 85.69 82 GLU A N 1
ATOM 630 C CA . GLU A 1 82 ? 5.473 -14.269 -12.071 1.00 85.69 82 GLU A CA 1
ATOM 631 C C . GLU A 1 82 ? 4.816 -13.617 -10.844 1.00 85.69 82 GLU A C 1
ATOM 633 O O . GLU A 1 82 ? 3.839 -14.137 -10.293 1.00 85.69 82 GLU A O 1
ATOM 638 N N . CYS A 1 83 ? 5.300 -12.446 -10.407 1.00 89.31 83 CYS A N 1
ATOM 639 C CA . CYS A 1 83 ? 4.732 -11.740 -9.264 1.00 89.31 83 CYS A CA 1
ATOM 640 C C . CYS A 1 83 ? 3.248 -11.440 -9.482 1.00 89.31 83 CYS A C 1
ATOM 642 O O . CYS A 1 83 ? 2.882 -10.693 -10.385 1.00 89.31 83 CYS A O 1
ATOM 644 N N . ARG A 1 84 ? 2.371 -11.940 -8.610 1.00 87.25 84 ARG A N 1
ATOM 645 C CA . ARG A 1 84 ? 0.912 -11.742 -8.725 1.00 87.25 84 ARG A CA 1
ATOM 646 C C . ARG A 1 84 ? 0.442 -10.328 -8.365 1.00 87.25 84 ARG A C 1
ATOM 648 O O . ARG A 1 84 ? -0.735 -10.015 -8.520 1.00 87.25 84 ARG A O 1
ATOM 655 N N . TYR A 1 85 ? 1.348 -9.480 -7.888 1.00 90.62 85 TYR A N 1
ATOM 656 C CA . TYR A 1 85 ? 1.060 -8.121 -7.451 1.00 90.62 85 TYR A CA 1
ATOM 657 C C . TYR A 1 85 ? 1.523 -7.079 -8.473 1.00 90.62 85 TYR A C 1
ATOM 659 O O . TYR A 1 85 ? 2.328 -7.337 -9.365 1.00 90.62 85 TYR A O 1
ATOM 667 N N . CYS A 1 86 ? 1.005 -5.864 -8.339 1.00 92.62 86 CYS A N 1
ATOM 668 C CA . CYS A 1 86 ? 1.296 -4.767 -9.244 1.00 92.62 86 CYS A CA 1
ATOM 669 C C . CYS A 1 86 ? 2.676 -4.152 -8.968 1.00 92.62 86 CYS A C 1
ATOM 671 O O . CYS A 1 86 ? 2.939 -3.658 -7.870 1.00 92.62 86 CYS A O 1
ATOM 673 N N . HIS A 1 87 ? 3.531 -4.140 -9.994 1.00 93.06 87 HIS A N 1
ATOM 674 C CA . HIS A 1 87 ? 4.834 -3.462 -10.007 1.00 93.06 87 HIS A CA 1
ATOM 675 C C . HIS A 1 87 ? 4.794 -2.032 -10.569 1.00 93.06 87 HIS A C 1
ATOM 677 O O . HIS A 1 87 ? 5.826 -1.367 -10.565 1.00 93.06 87 HIS A O 1
ATOM 683 N N . LEU A 1 88 ? 3.633 -1.567 -11.046 1.00 93.19 88 LEU A N 1
ATOM 684 C CA . LEU A 1 88 ? 3.451 -0.246 -11.667 1.00 93.19 88 LEU A CA 1
ATOM 685 C C . LEU A 1 88 ? 3.160 0.863 -10.646 1.00 93.19 88 LEU A C 1
ATOM 687 O O . LEU A 1 88 ? 3.358 2.038 -10.934 1.00 93.19 88 LEU A O 1
ATOM 691 N N . CYS A 1 89 ? 2.674 0.503 -9.455 1.00 94.81 89 CYS A N 1
ATOM 692 C CA . CYS A 1 89 ? 2.418 1.468 -8.390 1.00 94.81 89 CYS A CA 1
ATOM 693 C C . CYS A 1 89 ? 3.706 2.156 -7.966 1.00 94.81 89 CYS A C 1
ATOM 695 O O . CYS A 1 89 ? 4.674 1.455 -7.729 1.00 94.81 89 CYS A O 1
ATOM 697 N N . THR A 1 90 ? 3.692 3.470 -7.755 1.00 95.31 90 THR A N 1
ATOM 698 C CA . THR A 1 90 ? 4.842 4.185 -7.179 1.00 95.31 90 THR A CA 1
ATOM 699 C C . THR A 1 90 ? 5.029 3.847 -5.697 1.00 95.31 90 THR A C 1
ATOM 701 O O . THR A 1 90 ? 4.083 3.431 -5.022 1.00 95.31 90 THR A O 1
ATOM 704 N N . GLN A 1 91 ? 6.227 4.074 -5.148 1.00 95.69 91 GLN A N 1
ATOM 705 C CA . GLN A 1 91 ? 6.516 3.814 -3.730 1.00 95.69 91 GLN A CA 1
ATOM 706 C C . GLN A 1 91 ? 5.535 4.534 -2.788 1.00 95.69 91 GLN A C 1
ATOM 708 O O . GLN A 1 91 ? 5.037 3.939 -1.830 1.00 95.69 91 GLN A O 1
ATOM 713 N N . GLU A 1 92 ? 5.183 5.782 -3.105 1.00 95.50 92 GLU A N 1
ATOM 714 C CA . GLU A 1 92 ? 4.198 6.553 -2.342 1.00 95.50 92 GLU A CA 1
ATOM 715 C C . GLU A 1 92 ? 2.794 5.932 -2.420 1.00 95.50 92 GLU A C 1
ATOM 717 O O . GLU A 1 92 ? 2.108 5.794 -1.407 1.00 95.50 92 GLU A O 1
ATOM 722 N N . GLN A 1 93 ? 2.368 5.461 -3.598 1.00 95.19 93 GLN A N 1
ATOM 723 C CA . GLN A 1 93 ? 1.089 4.759 -3.746 1.00 95.19 93 GLN A CA 1
ATOM 724 C C . GLN A 1 93 ? 1.050 3.459 -2.931 1.00 95.19 93 GLN A C 1
ATOM 726 O O . GLN A 1 93 ? 0.018 3.152 -2.323 1.00 95.19 93 GLN A O 1
ATOM 731 N N . VAL A 1 94 ? 2.159 2.709 -2.882 1.00 95.06 94 VAL A N 1
ATOM 732 C CA . VAL A 1 94 ? 2.280 1.504 -2.046 1.00 95.06 94 VAL A CA 1
ATOM 733 C C . VAL A 1 94 ? 2.124 1.867 -0.570 1.00 95.06 94 VAL A C 1
ATOM 735 O O . VAL A 1 94 ? 1.243 1.320 0.101 1.00 95.06 94 VAL A O 1
ATOM 738 N N . ARG A 1 95 ? 2.901 2.843 -0.083 1.00 94.62 95 ARG A N 1
ATOM 739 C CA . ARG A 1 95 ? 2.857 3.312 1.310 1.00 94.62 95 ARG A CA 1
ATOM 740 C C . ARG A 1 95 ? 1.463 3.801 1.697 1.00 94.62 95 ARG A C 1
ATOM 742 O O . ARG A 1 95 ? 0.935 3.409 2.740 1.00 94.62 95 ARG A O 1
ATOM 749 N N . ARG A 1 96 ? 0.820 4.599 0.841 1.00 95.12 96 ARG A N 1
ATOM 750 C CA . ARG A 1 96 ? -0.536 5.117 1.063 1.00 95.12 96 ARG A CA 1
ATOM 751 C C . ARG A 1 96 ? -1.578 4.001 1.139 1.00 95.12 96 ARG A C 1
ATOM 753 O O . ARG A 1 96 ? -2.423 4.021 2.036 1.00 95.12 96 ARG A O 1
ATOM 760 N N . LYS A 1 97 ? -1.535 3.021 0.227 1.00 93.88 97 LYS A N 1
ATOM 761 C CA . LYS A 1 97 ? -2.460 1.872 0.239 1.00 93.88 97 LYS A CA 1
ATOM 762 C C . LYS A 1 97 ? -2.251 0.991 1.472 1.00 93.88 97 LYS A C 1
ATOM 764 O O . LYS A 1 97 ? -3.235 0.588 2.090 1.00 93.88 97 LYS A O 1
ATOM 769 N N . GLN A 1 98 ? -1.003 0.734 1.861 1.00 92.75 98 GLN A N 1
ATOM 770 C CA . GLN A 1 98 ? -0.684 -0.068 3.043 1.00 92.75 98 GLN A CA 1
ATOM 771 C C . GLN A 1 98 ? -1.130 0.621 4.338 1.00 92.75 98 GLN A C 1
ATOM 773 O O . GLN A 1 98 ? -1.791 0.001 5.168 1.00 92.75 98 GLN A O 1
ATOM 778 N N . SER A 1 99 ? -0.855 1.920 4.466 1.00 95.50 99 SER A N 1
ATOM 779 C CA . SER A 1 99 ? -1.310 2.747 5.588 1.00 95.50 99 SER A CA 1
ATOM 780 C C . SER A 1 99 ? -2.837 2.729 5.716 1.00 95.50 99 SER A C 1
ATOM 782 O O . SER A 1 99 ? -3.376 2.432 6.782 1.00 95.50 99 SER A O 1
ATOM 784 N N . ARG A 1 100 ? -3.558 2.933 4.604 1.00 95.69 100 ARG A N 1
ATOM 785 C CA . ARG A 1 100 ? -5.026 2.849 4.580 1.00 95.69 100 ARG A CA 1
ATOM 786 C C . ARG A 1 100 ? -5.532 1.493 5.080 1.00 95.69 100 ARG A C 1
ATOM 788 O O . ARG A 1 100 ? -6.417 1.471 5.931 1.00 95.69 100 ARG A O 1
ATOM 795 N N . ARG A 1 101 ? -4.974 0.385 4.576 1.00 94.12 101 ARG A N 1
ATOM 796 C CA . ARG A 1 101 ? -5.350 -0.975 5.005 1.00 94.12 101 ARG A CA 1
ATOM 797 C C . ARG A 1 101 ? -5.105 -1.178 6.501 1.00 94.12 101 ARG A C 1
ATOM 799 O O . ARG A 1 101 ? -6.004 -1.626 7.202 1.00 94.12 101 ARG A O 1
ATOM 806 N N . PHE A 1 102 ? -3.946 -0.757 7.006 1.00 96.00 102 PHE A N 1
ATOM 807 C CA . PHE A 1 102 ? -3.604 -0.853 8.427 1.00 96.00 102 PHE A CA 1
ATOM 808 C C . PHE A 1 102 ? -4.624 -0.138 9.329 1.00 96.00 102 PHE A C 1
ATOM 810 O O . PHE A 1 102 ? -5.113 -0.717 10.302 1.00 96.00 102 PHE A O 1
ATOM 817 N N . TYR A 1 103 ? -4.987 1.105 9.000 1.00 97.69 103 TYR A N 1
ATOM 818 C CA . TYR A 1 103 ? -5.969 1.856 9.787 1.00 97.69 103 TYR A CA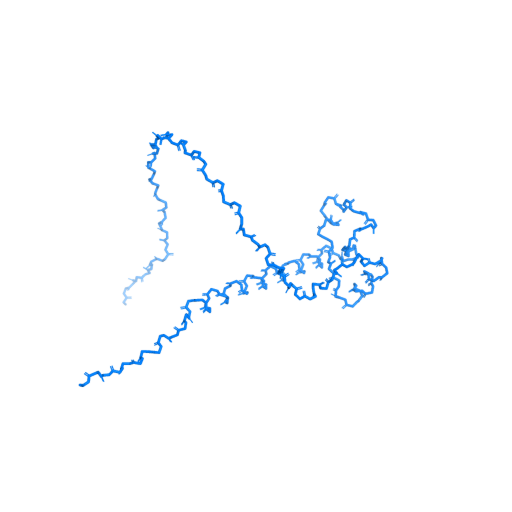 1
ATOM 819 C C . TYR A 1 103 ? -7.379 1.264 9.694 1.00 97.69 103 TYR A C 1
ATOM 821 O O . TYR A 1 103 ? -8.071 1.202 10.711 1.00 97.69 103 TYR A O 1
ATOM 829 N N . GLN A 1 104 ? -7.787 0.783 8.516 1.00 97.06 104 GLN A N 1
ATOM 830 C CA . GLN A 1 104 ? -9.067 0.090 8.336 1.00 97.06 104 GLN A CA 1
ATOM 831 C C . GLN A 1 104 ? -9.145 -1.173 9.199 1.00 97.06 104 GLN A C 1
ATOM 833 O O . GLN A 1 104 ? -10.090 -1.340 9.967 1.00 97.06 104 GLN A O 1
ATOM 838 N N . GLU A 1 105 ? -8.125 -2.031 9.151 1.00 97.25 105 GLU A N 1
ATOM 839 C CA . GLU A 1 105 ? -8.071 -3.238 9.978 1.00 97.25 105 GLU A CA 1
ATOM 840 C C . GLU A 1 105 ? -8.091 -2.912 11.475 1.00 97.25 105 GLU A C 1
ATOM 842 O O . GLU A 1 105 ? -8.768 -3.590 12.251 1.00 97.25 105 GLU A O 1
ATOM 847 N N . ARG A 1 106 ? -7.388 -1.854 11.899 1.00 97.25 106 ARG A N 1
ATOM 848 C CA . ARG A 1 106 ? -7.395 -1.401 13.296 1.00 97.25 106 ARG A CA 1
ATOM 849 C C . ARG A 1 106 ? -8.782 -0.934 13.744 1.00 97.25 106 ARG A C 1
ATOM 851 O O . ARG A 1 106 ? -9.183 -1.258 14.862 1.00 97.25 106 ARG A O 1
ATOM 858 N N . ALA A 1 107 ? -9.509 -0.212 12.893 1.00 97.44 107 ALA A N 1
ATOM 859 C CA . ALA A 1 107 ? -10.877 0.218 13.171 1.00 97.44 107 ALA A CA 1
ATOM 860 C C . ALA A 1 107 ? -11.828 -0.984 13.307 1.00 97.44 107 ALA A C 1
ATOM 862 O O . ALA A 1 107 ? -12.505 -1.107 14.327 1.00 97.44 107 ALA A O 1
ATOM 863 N N . LEU A 1 108 ? -11.777 -1.930 12.361 1.00 97.00 108 LEU A N 1
ATOM 864 C CA . LEU A 1 108 ? -12.589 -3.154 12.393 1.00 97.00 108 LEU A CA 1
ATOM 865 C C . LEU A 1 108 ? -12.308 -4.009 13.638 1.00 97.00 108 LEU A C 1
ATOM 867 O O . LEU A 1 108 ? -13.221 -4.574 14.239 1.00 97.00 108 LEU A O 1
ATOM 871 N N . ARG A 1 109 ? -11.043 -4.100 14.073 1.00 96.69 109 ARG A N 1
ATOM 872 C CA . ARG A 1 109 ? -10.680 -4.797 15.321 1.00 96.69 109 ARG A CA 1
ATOM 873 C C . ARG A 1 109 ? -11.276 -4.118 16.556 1.00 96.69 109 ARG A C 1
ATOM 875 O O . ARG A 1 109 ? -11.665 -4.818 17.487 1.00 96.69 109 ARG A O 1
ATOM 882 N N . LYS A 1 110 ? -11.339 -2.782 16.586 1.00 96.62 110 LYS A N 1
ATOM 883 C CA . LYS A 1 110 ? -11.958 -2.026 17.688 1.00 96.62 110 LYS A CA 1
ATOM 884 C C . LYS A 1 110 ? -13.470 -2.255 17.726 1.00 96.62 110 LYS A C 1
ATOM 886 O O . LYS A 1 110 ? -13.998 -2.551 18.790 1.00 96.62 110 LYS A O 1
ATOM 891 N N . GLU A 1 111 ? -14.133 -2.180 16.577 1.00 96.25 111 GLU A N 1
ATOM 892 C CA . GLU A 1 111 ? -15.574 -2.420 16.442 1.00 96.25 111 GLU A CA 1
ATOM 893 C C . GLU A 1 111 ? -15.969 -3.828 16.906 1.00 96.25 111 GLU A C 1
ATOM 895 O O . GLU A 1 111 ? -16.852 -3.977 17.746 1.00 96.25 111 GLU A O 1
ATOM 900 N N . LYS A 1 112 ? -15.242 -4.865 16.464 1.00 95.25 112 LYS A N 1
ATOM 901 C CA . LYS A 1 112 ? -15.484 -6.248 16.911 1.00 95.25 112 LYS A CA 1
ATOM 902 C C . LYS A 1 112 ? -15.390 -6.407 18.432 1.00 95.25 112 LYS A C 1
ATOM 904 O O . LYS A 1 112 ? -16.214 -7.108 19.009 1.00 95.25 112 LYS A O 1
ATOM 909 N N . LYS A 1 113 ? -14.420 -5.751 19.085 1.00 94.69 113 LYS A N 1
ATOM 910 C CA . LYS A 1 113 ? -14.288 -5.771 20.554 1.00 94.69 113 LYS A CA 1
ATOM 911 C C . LYS A 1 113 ? -15.464 -5.083 21.252 1.00 94.69 113 LYS A C 1
ATOM 913 O O . LYS A 1 113 ? -15.927 -5.588 22.268 1.00 94.69 113 LYS A O 1
ATOM 918 N N . LEU A 1 114 ? -15.951 -3.964 20.710 1.00 93.50 114 LEU A N 1
ATOM 919 C CA . LEU A 1 114 ? -17.120 -3.260 21.250 1.00 93.50 114 LEU A CA 1
ATOM 920 C C . LEU A 1 114 ? -18.393 -4.108 21.129 1.00 93.50 114 LEU A C 1
ATOM 922 O O . LEU A 1 114 ? -19.118 -4.240 22.109 1.00 93.50 114 LEU A O 1
ATOM 926 N N . ASN A 1 115 ? -18.615 -4.742 19.974 1.00 91.31 115 ASN A N 1
ATOM 927 C CA . ASN A 1 115 ? -19.773 -5.614 19.758 1.00 91.31 115 ASN A CA 1
ATOM 928 C C . ASN A 1 115 ? -19.729 -6.871 20.642 1.00 91.31 115 ASN A C 1
ATOM 930 O O . ASN A 1 115 ? -20.766 -7.318 21.112 1.00 91.31 115 ASN A O 1
ATOM 934 N N . GLN A 1 116 ? -18.543 -7.428 20.910 1.00 87.38 116 GLN A N 1
ATOM 935 C CA . GLN A 1 116 ? -18.396 -8.568 21.827 1.00 87.38 116 GLN A CA 1
ATOM 936 C C . GLN A 1 116 ? -18.658 -8.201 23.293 1.00 87.38 116 GLN A C 1
ATOM 938 O O . GLN A 1 116 ? -19.203 -9.017 24.028 1.00 87.38 116 GLN A O 1
ATOM 943 N N . ALA A 1 117 ? -18.285 -6.991 23.723 1.00 81.75 117 ALA A N 1
ATOM 944 C CA . ALA A 1 117 ? -18.589 -6.508 25.071 1.00 81.75 117 ALA A CA 1
ATOM 945 C C . ALA A 1 117 ? -20.096 -6.261 25.277 1.00 81.75 117 ALA A C 1
ATOM 947 O O . ALA A 1 117 ? -20.592 -6.384 26.393 1.00 81.75 117 ALA A O 1
ATOM 948 N N . GLN A 1 118 ? -20.831 -5.968 24.202 1.00 72.62 118 GLN A N 1
ATOM 949 C CA . GLN A 1 118 ? -22.293 -5.854 24.184 1.00 72.62 118 GLN A CA 1
ATOM 950 C C . GLN A 1 118 ? -22.951 -7.223 23.936 1.00 72.62 118 GLN A C 1
ATOM 952 O O . GLN A 1 118 ? -23.776 -7.370 23.035 1.00 72.62 118 GLN A O 1
ATOM 957 N N . GLY A 1 119 ? -22.545 -8.242 24.706 1.00 64.31 119 GLY A N 1
ATOM 958 C CA . GLY A 1 119 ? -23.113 -9.593 24.634 1.00 64.31 119 GLY A CA 1
ATOM 959 C C . GLY A 1 119 ? -24.649 -9.587 24.710 1.00 64.31 119 GLY A C 1
ATOM 960 O O . GLY A 1 119 ? -25.227 -8.619 25.210 1.00 64.31 119 GLY A O 1
ATOM 961 N N . PRO A 1 120 ? -25.326 -10.637 24.202 1.00 64.88 120 PRO A N 1
ATOM 962 C CA . PRO A 1 120 ? -26.780 -10.651 24.081 1.00 64.88 120 PRO A CA 1
ATOM 963 C C . PRO A 1 120 ? -27.395 -10.355 25.446 1.00 64.88 120 PRO A C 1
ATOM 965 O O . PRO A 1 120 ? -27.183 -11.109 26.396 1.00 64.88 120 PRO A O 1
ATOM 968 N N . GLY A 1 121 ? -28.106 -9.227 25.544 1.00 59.47 121 GLY A N 1
ATOM 969 C CA . GLY A 1 121 ? -28.807 -8.840 26.759 1.00 59.47 121 GLY A CA 1
ATOM 970 C C . GLY A 1 121 ? -29.640 -10.024 27.225 1.00 59.47 121 GLY A C 1
ATOM 971 O O . GLY A 1 121 ? -30.497 -10.505 26.483 1.00 59.47 121 GLY A O 1
ATOM 972 N N . ILE A 1 122 ? -29.325 -10.535 28.417 1.00 62.53 122 ILE A N 1
ATOM 973 C CA . ILE A 1 122 ? -30.074 -11.611 29.057 1.00 62.53 122 ILE A CA 1
ATOM 974 C C . ILE A 1 122 ? -31.507 -11.092 29.172 1.00 62.53 122 ILE A C 1
ATOM 976 O O . ILE A 1 122 ? -31.785 -10.221 29.994 1.00 62.53 122 ILE A O 1
ATOM 980 N N . GLN A 1 123 ? -32.406 -11.573 28.312 1.00 63.81 123 GLN A N 1
ATOM 981 C CA . GLN A 1 123 ? -33.834 -11.333 28.468 1.00 63.81 123 GLN A CA 1
ATOM 982 C C . GLN A 1 123 ? -34.260 -12.132 29.696 1.00 63.81 123 GLN A C 1
ATOM 984 O O . GLN A 1 123 ? -34.567 -13.322 29.613 1.00 63.81 123 GLN A O 1
ATOM 989 N N . SER A 1 124 ? -34.175 -11.495 30.861 1.00 64.31 124 SER A N 1
ATOM 990 C CA . SER A 1 124 ? -34.606 -12.045 32.133 1.00 64.31 124 SER A CA 1
ATOM 991 C C . SER A 1 124 ? -36.126 -12.161 32.120 1.00 64.31 124 SER A C 1
ATOM 993 O O . SER A 1 124 ? -36.866 -11.283 32.555 1.00 64.31 124 SER A O 1
ATOM 995 N N . ASN A 1 125 ? -36.609 -13.277 31.584 1.00 64.19 125 ASN A N 1
ATOM 996 C CA . ASN A 1 125 ? -37.997 -13.669 31.724 1.00 64.19 125 ASN A CA 1
ATOM 997 C C . ASN A 1 125 ? -38.191 -14.173 33.163 1.00 64.19 125 ASN A C 1
ATOM 999 O O . ASN A 1 125 ? -38.103 -15.370 33.437 1.00 64.19 125 ASN A O 1
ATOM 1003 N N . PHE A 1 126 ? -38.372 -13.240 34.102 1.00 56.50 126 PHE A N 1
ATOM 1004 C CA . PHE A 1 126 ? -38.762 -13.522 35.482 1.00 56.50 126 PHE A CA 1
ATOM 1005 C C . PHE A 1 126 ? -40.206 -14.045 35.491 1.00 56.50 126 PHE A C 1
ATOM 1007 O O . PHE A 1 126 ? -41.152 -13.321 35.794 1.00 56.50 126 PHE A O 1
ATOM 1014 N N . LYS A 1 127 ? -40.395 -15.317 35.127 1.00 66.69 127 LYS A N 1
ATOM 1015 C CA . 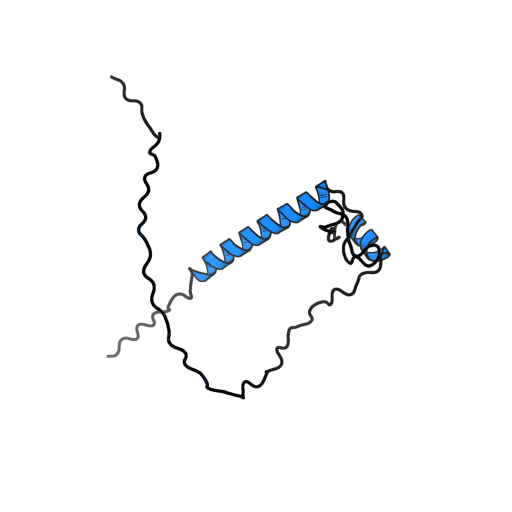LYS A 1 127 ? -41.646 -16.026 35.402 1.00 66.69 127 LYS A CA 1
ATOM 1016 C C . LYS A 1 127 ? -41.713 -16.313 36.900 1.00 66.69 127 LYS A C 1
ATOM 1018 O O . LYS A 1 127 ? -41.065 -17.229 37.397 1.00 66.69 127 LYS A O 1
ATOM 1023 N N . VAL A 1 128 ? -42.485 -15.476 37.587 1.00 54.88 128 VAL A N 1
ATOM 1024 C CA . VAL A 1 128 ? -43.000 -15.680 38.943 1.00 54.88 128 VAL A CA 1
ATOM 1025 C C . VAL A 1 128 ? -43.728 -17.026 38.977 1.00 54.88 128 VAL A C 1
ATOM 1027 O O . VAL A 1 128 ? -44.710 -17.210 38.262 1.00 54.88 128 VAL A O 1
ATOM 1030 N N . TRP A 1 129 ? -43.213 -17.975 39.758 1.00 61.75 129 TRP A N 1
ATOM 1031 C CA . TRP A 1 129 ? -43.924 -19.206 40.096 1.00 61.75 129 TRP A CA 1
ATOM 1032 C C . TRP A 1 129 ? -44.768 -18.930 41.344 1.00 61.75 129 TRP A C 1
ATOM 1034 O O . TRP A 1 129 ? -44.218 -18.623 42.402 1.00 61.75 129 TRP A O 1
ATOM 1044 N N . LEU A 1 130 ? -46.087 -18.960 41.147 1.00 59.94 130 LEU A N 1
ATOM 1045 C CA . LEU A 1 130 ? -47.151 -18.913 42.152 1.00 59.94 130 LEU A CA 1
ATOM 1046 C C . LEU A 1 130 ? -47.543 -20.335 42.560 1.00 59.94 130 LEU A C 1
ATOM 1048 O O . LEU A 1 130 ? -47.497 -21.217 41.670 1.00 59.94 130 LEU A O 1
#

pLDDT: mean 73.16, std 19.31, range [41.66, 97.69]

Foldseek 3Di:
DDDDDDDPDDDDDDDDDDDDDDDDDDDDDDDDDPDDDPDPPPPDDPVPLDQDQPVVQVVCVVVVNFAADPQCPPVHDPCVNSDSGHNPDDPVSNVVVVVVVVVVVVVVVVVVVVVVVVPDPPPPPPPDDD